Protein AF-A0A3P8KUD9-F1 (afdb_monomer_lite)

pLDDT: mean 84.49, std 14.34, range [44.12, 98.06]

Foldseek 3Di:
DVVVVVVVVVPVCVPCVVCVPVVVVVVVVVVVVVVVVVVVVVVVVVVVVVVVVVVVVVCCVPVVVVVVVVCVVCVVVVVVVVVVVDPPDPVVVVVVVVVVVVVVVVVVVVLLVQLVVQLVVQLVVCVLQVFPPSNVLSNQQSVLSVPPPVSVVVSVVVVVVSVCVVVPPDPCPPPSPPDD

Secondary structure (DSSP, 8-state):
-HHHHHHHHHHHHHH-GGGGSHHHHHHHHHHHHHHHHHHHHHHHHHHHHHHHHHHHHHHHHHHHHHHHHHHHHSHHHHHHHHHHHS-S-HHHHHHHHHHHHHHHHHHHHHHHHHHHHHHHHHHHHHHHTT-TTHHHHHHHHHHHTTSTTHHHHHHHHHHHHHHHHHH-SSS-TTGGG---

Sequence (180 aa):
MLNKLSDFAATVPRRYPALMDAGIIDAMADNMRNRMLTVGDSVVKYSLASLVGLLTLAVYLVLVPLMVFFLLKDKEQMLNAVRRVLPRNRGLAGQVWQEMNQQITNYIRGKVLEMIVVGVATWIGFILFGLNYSLLLAVLVGFSVLIPYIGAFVVTIPVVGVALFQFGAGTSSGACLRST

Organism: Raoultella terrigena (NCBI:txid577)

Radius of gyration: 35.97 Å; chains: 1; bounding box: 93×31×79 Å

Structure (mmCIF, N/CA/C/O backbone):
data_AF-A0A3P8KUD9-F1
#
_entry.id   AF-A0A3P8KUD9-F1
#
loop_
_atom_site.group_PDB
_atom_site.id
_atom_site.type_symbol
_atom_site.label_atom_id
_atom_site.label_alt_id
_atom_site.label_comp_id
_atom_site.label_asym_id
_atom_site.label_entity_id
_atom_site.label_seq_id
_atom_site.pdbx_PDB_ins_code
_atom_site.Cartn_x
_atom_site.Cartn_y
_atom_site.Cartn_z
_atom_site.occupancy
_atom_site.B_iso_or_equiv
_atom_site.auth_seq_id
_atom_site.auth_comp_id
_atom_site.auth_asym_id
_atom_site.auth_atom_id
_atom_site.pdbx_PDB_model_num
ATOM 1 N N . MET A 1 1 ? 64.141 -21.855 -28.947 1.00 55.12 1 MET A N 1
ATOM 2 C CA . MET A 1 1 ? 62.672 -21.928 -29.149 1.00 55.12 1 MET A CA 1
ATOM 3 C C . MET A 1 1 ? 62.063 -20.588 -29.563 1.00 55.12 1 MET A C 1
ATOM 5 O O . MET A 1 1 ? 61.176 -20.605 -30.402 1.00 55.12 1 MET A O 1
ATOM 9 N N . LEU A 1 2 ? 62.576 -19.448 -29.080 1.00 63.59 2 LEU A N 1
ATOM 10 C CA . LEU A 1 2 ? 62.112 -18.104 -29.467 1.00 63.59 2 LEU A CA 1
ATOM 11 C C . LEU A 1 2 ? 62.326 -17.766 -30.958 1.00 63.59 2 LEU A C 1
ATOM 13 O O . LEU A 1 2 ? 61.422 -17.226 -31.578 1.00 63.59 2 LEU A O 1
ATOM 17 N N . ASN A 1 3 ? 63.434 -18.200 -31.574 1.00 64.81 3 ASN A N 1
ATOM 18 C CA . ASN A 1 3 ? 63.682 -17.927 -33.003 1.00 64.81 3 ASN A CA 1
ATOM 19 C C . ASN A 1 3 ? 62.659 -18.582 -33.950 1.00 64.81 3 ASN A C 1
ATOM 21 O O . ASN A 1 3 ? 62.311 -17.994 -34.964 1.00 64.81 3 ASN A O 1
ATOM 25 N N . LYS A 1 4 ? 62.112 -19.759 -33.603 1.00 68.75 4 LYS A N 1
ATOM 26 C CA . LYS A 1 4 ? 61.056 -20.395 -34.413 1.00 68.75 4 LYS A CA 1
ATOM 27 C C . LYS A 1 4 ? 59.727 -19.640 -34.332 1.00 68.75 4 LYS A C 1
ATOM 29 O O . LYS A 1 4 ? 58.970 -19.658 -35.292 1.00 68.75 4 LYS A O 1
ATOM 34 N N . LEU A 1 5 ? 59.450 -18.984 -33.203 1.00 69.69 5 LEU A N 1
ATOM 35 C CA . LEU A 1 5 ? 58.281 -18.118 -33.023 1.00 69.69 5 LEU A CA 1
ATOM 36 C C . LEU A 1 5 ? 58.421 -16.830 -33.839 1.00 69.69 5 LEU A C 1
ATOM 38 O O . LEU A 1 5 ? 57.452 -16.401 -34.454 1.00 69.69 5 LEU A O 1
ATOM 42 N N . SER A 1 6 ? 59.625 -16.260 -33.895 1.00 67.44 6 SER A N 1
ATOM 43 C CA . SER A 1 6 ? 59.939 -15.096 -34.728 1.00 67.44 6 SER A CA 1
ATOM 44 C C . SER A 1 6 ? 59.800 -15.400 -36.226 1.00 67.44 6 SER A C 1
ATOM 46 O O . SER A 1 6 ? 59.156 -14.636 -36.942 1.00 67.44 6 SER A O 1
ATOM 48 N N . ASP A 1 7 ? 60.307 -16.550 -36.683 1.00 68.44 7 ASP A N 1
ATOM 49 C CA . ASP A 1 7 ? 60.174 -16.988 -38.083 1.00 68.44 7 ASP A CA 1
ATOM 50 C C . ASP A 1 7 ? 58.725 -17.349 -38.452 1.00 68.44 7 ASP A C 1
ATOM 52 O O . ASP A 1 7 ? 58.251 -17.069 -39.558 1.00 68.44 7 ASP A O 1
ATOM 56 N N . PHE A 1 8 ? 57.979 -17.941 -37.516 1.00 68.88 8 PHE A N 1
ATOM 57 C CA . PHE A 1 8 ? 56.560 -18.235 -37.710 1.00 68.88 8 PHE A CA 1
ATOM 58 C C . PHE A 1 8 ? 55.726 -16.946 -37.755 1.00 68.88 8 PHE A C 1
ATOM 60 O O . PHE A 1 8 ? 54.902 -16.780 -38.649 1.00 68.88 8 PHE A O 1
ATOM 67 N N . ALA A 1 9 ? 56.000 -15.977 -36.877 1.00 65.50 9 ALA A N 1
ATOM 68 C CA . ALA A 1 9 ? 55.352 -14.664 -36.891 1.00 65.50 9 ALA A CA 1
ATOM 69 C C . ALA A 1 9 ? 55.620 -13.886 -38.193 1.00 65.50 9 ALA A C 1
ATOM 71 O O . ALA A 1 9 ? 54.740 -13.176 -38.675 1.00 65.50 9 ALA A O 1
ATOM 72 N N . ALA A 1 10 ? 56.793 -14.071 -38.808 1.00 64.56 10 ALA A N 1
ATOM 73 C CA . ALA A 1 10 ? 57.153 -13.433 -40.075 1.00 64.56 10 ALA A CA 1
ATOM 74 C C . ALA A 1 10 ? 56.476 -14.058 -41.314 1.00 64.56 10 ALA A C 1
ATOM 76 O O . ALA A 1 10 ? 56.428 -13.428 -42.372 1.00 64.56 10 ALA A O 1
ATOM 77 N N . THR A 1 11 ? 55.934 -15.278 -41.211 1.00 65.56 11 THR A N 1
ATOM 78 C CA . THR A 1 11 ? 55.314 -15.997 -42.344 1.00 65.56 11 THR A CA 1
ATOM 79 C C . THR A 1 11 ? 53.785 -15.905 -42.385 1.00 65.56 11 THR A C 1
ATOM 81 O O . THR A 1 11 ? 53.191 -16.103 -43.448 1.00 65.56 11 THR A O 1
ATOM 84 N N . VAL A 1 12 ? 53.140 -15.520 -41.278 1.00 63.38 12 VAL A N 1
ATOM 85 C CA . VAL A 1 12 ? 51.687 -15.266 -41.189 1.00 63.38 12 VAL A CA 1
ATOM 86 C C . VAL A 1 12 ? 51.190 -14.142 -42.126 1.00 63.38 12 VAL A C 1
ATOM 88 O O . VAL A 1 12 ? 50.176 -14.362 -42.795 1.00 63.38 12 VAL A O 1
ATOM 91 N N . PRO A 1 13 ? 51.885 -12.993 -42.287 1.00 58.47 13 PRO A N 1
ATOM 92 C CA . PRO A 1 13 ? 51.376 -11.857 -43.069 1.00 58.47 13 PRO A CA 1
ATOM 93 C C . PRO A 1 13 ? 51.182 -12.143 -44.563 1.00 58.47 13 PRO A C 1
ATOM 95 O O . PRO A 1 13 ? 50.377 -11.494 -45.221 1.00 58.47 13 PRO A O 1
ATOM 98 N N . ARG A 1 14 ? 51.913 -13.117 -45.123 1.00 58.44 14 ARG A N 1
ATOM 99 C CA . ARG A 1 14 ? 51.856 -13.438 -46.560 1.00 58.44 14 ARG A CA 1
ATOM 100 C C . ARG A 1 14 ? 50.802 -14.482 -46.916 1.00 58.44 14 ARG A C 1
ATOM 102 O O . ARG A 1 14 ? 50.453 -14.601 -48.086 1.00 58.44 14 ARG A O 1
ATOM 109 N N . ARG A 1 15 ? 50.323 -15.260 -45.940 1.00 62.12 15 ARG A N 1
ATOM 110 C CA . ARG A 1 15 ? 49.473 -16.434 -46.200 1.00 62.1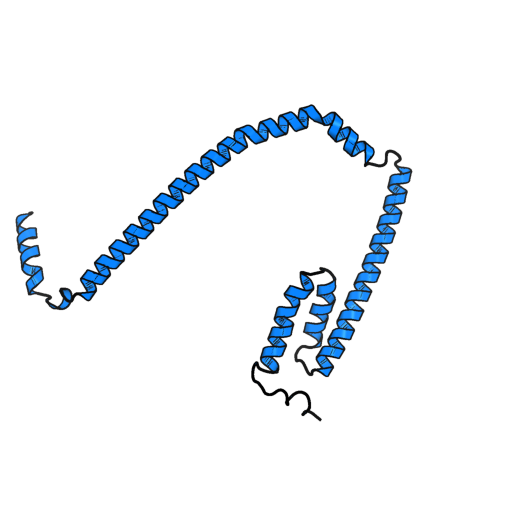2 15 ARG A CA 1
ATOM 111 C C . ARG A 1 15 ? 47.975 -16.153 -46.070 1.00 62.12 15 ARG A C 1
ATOM 113 O O . ARG A 1 15 ?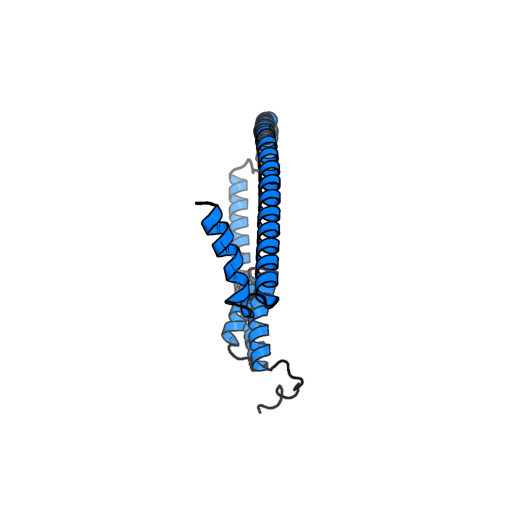 47.190 -16.933 -46.594 1.00 62.12 15 ARG A O 1
ATOM 120 N N . TYR A 1 16 ? 47.591 -15.034 -45.450 1.00 59.84 16 TYR A N 1
ATOM 121 C CA . TYR A 1 16 ? 46.191 -14.632 -45.265 1.00 59.84 16 TYR A CA 1
ATOM 122 C C . TYR A 1 16 ? 45.992 -13.107 -45.394 1.00 59.84 16 TYR A C 1
ATOM 124 O O . TYR A 1 16 ? 45.744 -12.430 -44.398 1.00 59.84 16 TYR A O 1
ATOM 132 N N . PRO A 1 17 ? 46.059 -12.544 -46.615 1.00 57.19 17 PRO A N 1
ATOM 133 C CA . PRO A 1 17 ? 45.817 -11.116 -46.854 1.00 57.19 17 PRO A CA 1
ATOM 134 C C . PRO A 1 17 ? 44.378 -10.675 -46.519 1.00 57.19 17 PRO A C 1
ATOM 136 O O . PRO A 1 17 ? 44.160 -9.510 -46.222 1.00 57.19 17 PRO A O 1
ATOM 139 N N . ALA A 1 18 ? 43.413 -11.603 -46.485 1.00 55.97 18 ALA A N 1
ATOM 140 C CA . ALA A 1 18 ? 42.027 -11.337 -46.079 1.00 55.97 18 ALA A CA 1
ATOM 141 C C . ALA A 1 18 ? 41.834 -11.165 -44.554 1.00 55.97 18 ALA A C 1
ATOM 143 O O . ALA A 1 18 ? 40.804 -10.661 -44.127 1.00 55.97 18 ALA A O 1
ATOM 144 N N . LEU A 1 19 ? 42.809 -11.564 -43.722 1.00 53.81 19 LEU A N 1
ATOM 145 C CA . LEU A 1 19 ? 42.803 -11.305 -42.269 1.00 53.81 19 LEU A CA 1
ATOM 146 C C . LEU A 1 19 ? 43.437 -9.946 -41.911 1.00 53.81 19 LEU A C 1
ATOM 148 O O . LEU A 1 19 ? 43.389 -9.533 -40.756 1.00 53.81 19 LEU A O 1
ATOM 152 N N . MET A 1 20 ? 44.039 -9.275 -42.900 1.00 54.53 20 MET A N 1
ATOM 153 C CA . MET A 1 20 ? 44.544 -7.898 -42.829 1.00 54.53 20 MET A CA 1
ATOM 154 C C . MET A 1 20 ? 43.515 -6.891 -43.374 1.00 54.53 20 MET A C 1
ATOM 156 O O . MET A 1 20 ? 43.844 -5.722 -43.554 1.00 54.53 20 MET A O 1
ATOM 160 N N . ASP A 1 21 ? 42.292 -7.341 -43.672 1.00 60.78 21 ASP A N 1
ATOM 161 C CA . ASP A 1 21 ? 41.178 -6.449 -43.968 1.00 60.78 21 ASP A CA 1
ATOM 162 C C . ASP A 1 21 ? 40.668 -5.863 -42.647 1.00 60.78 21 ASP A C 1
ATOM 164 O O . ASP A 1 21 ? 40.421 -6.586 -41.675 1.00 60.78 21 ASP A O 1
ATOM 168 N N . ALA A 1 22 ? 40.592 -4.537 -42.602 1.00 59.91 22 ALA A N 1
ATOM 169 C CA . ALA A 1 22 ? 40.534 -3.715 -41.395 1.00 59.91 22 ALA A CA 1
ATOM 170 C C . ALA A 1 22 ? 39.458 -4.140 -40.371 1.00 59.91 22 ALA A C 1
ATOM 172 O O . ALA A 1 22 ? 39.652 -3.978 -39.170 1.00 59.91 22 ALA A O 1
ATOM 173 N N . GLY A 1 23 ? 38.377 -4.796 -40.807 1.00 65.81 23 GLY A N 1
ATOM 174 C CA . GLY A 1 23 ? 37.241 -5.160 -39.958 1.00 65.81 23 GLY A CA 1
ATOM 175 C C . GLY A 1 23 ? 37.530 -6.135 -38.806 1.00 65.81 23 GLY A C 1
ATOM 176 O O . GLY A 1 23 ? 36.902 -6.010 -37.757 1.00 65.81 23 GLY A O 1
ATOM 177 N N . ILE A 1 24 ? 38.463 -7.091 -38.938 1.00 68.44 24 ILE A N 1
ATOM 178 C CA . ILE A 1 24 ? 38.771 -8.035 -37.835 1.00 68.44 24 ILE A CA 1
ATOM 179 C C . ILE A 1 24 ? 39.650 -7.363 -36.778 1.00 68.44 24 ILE A C 1
ATOM 181 O O . ILE A 1 24 ? 39.457 -7.585 -35.582 1.00 68.44 24 ILE A O 1
ATOM 185 N N . ILE A 1 25 ? 40.594 -6.529 -37.213 1.00 74.44 25 ILE A N 1
ATOM 186 C CA . ILE A 1 25 ? 41.490 -5.792 -36.319 1.00 74.44 25 ILE A CA 1
ATOM 187 C C . ILE A 1 25 ? 40.698 -4.715 -35.572 1.00 74.44 25 ILE A C 1
ATOM 189 O O . ILE A 1 25 ? 40.835 -4.610 -34.353 1.00 74.44 25 ILE A O 1
ATOM 193 N N . ASP A 1 26 ? 39.800 -4.011 -36.263 1.00 77.69 26 ASP A N 1
ATOM 194 C CA . ASP A 1 26 ? 38.914 -3.011 -35.666 1.00 77.69 26 ASP A CA 1
ATOM 195 C C . ASP A 1 26 ? 37.907 -3.657 -34.707 1.00 77.69 26 ASP A C 1
ATOM 197 O O . ASP A 1 26 ? 37.772 -3.221 -33.566 1.00 77.69 26 ASP A O 1
ATOM 201 N N . ALA A 1 27 ? 37.284 -4.780 -35.089 1.00 78.38 27 ALA A N 1
ATOM 202 C CA . ALA A 1 27 ? 36.383 -5.507 -34.197 1.00 78.38 27 ALA A CA 1
ATOM 203 C C . ALA A 1 27 ? 37.113 -6.075 -32.970 1.00 78.38 27 ALA A C 1
ATOM 205 O O . ALA A 1 27 ? 36.557 -6.081 -31.870 1.00 78.38 27 ALA A O 1
ATOM 206 N N . MET A 1 28 ? 38.350 -6.561 -33.110 1.00 78.88 28 MET A N 1
ATOM 207 C CA . MET A 1 28 ? 39.154 -6.997 -31.964 1.00 78.88 28 MET A CA 1
ATOM 208 C C . MET A 1 28 ? 39.526 -5.817 -31.065 1.00 78.88 28 MET A C 1
ATOM 210 O O . MET A 1 28 ? 39.386 -5.935 -29.847 1.00 78.88 28 MET A O 1
ATOM 214 N N . ALA A 1 29 ? 39.933 -4.685 -31.644 1.00 82.19 29 ALA A N 1
ATOM 215 C CA . ALA A 1 29 ? 40.250 -3.463 -30.913 1.00 82.19 29 ALA A CA 1
ATOM 216 C C . ALA A 1 29 ? 39.029 -2.922 -30.150 1.00 82.19 29 ALA A C 1
ATOM 218 O O . ALA A 1 29 ? 39.142 -2.607 -28.963 1.00 82.19 29 ALA A O 1
ATOM 219 N N . ASP A 1 30 ? 37.850 -2.912 -30.773 1.00 85.50 30 ASP A N 1
ATOM 220 C CA . ASP A 1 30 ? 36.595 -2.472 -30.159 1.00 85.50 30 ASP A CA 1
ATOM 221 C C . ASP A 1 30 ? 36.116 -3.426 -29.066 1.00 85.50 30 ASP A C 1
ATOM 223 O O . ASP A 1 30 ? 35.706 -2.991 -27.989 1.00 85.50 30 ASP A O 1
ATOM 227 N N . ASN A 1 31 ? 36.226 -4.740 -29.276 1.00 87.19 31 ASN A N 1
ATOM 228 C CA . ASN A 1 31 ? 35.911 -5.719 -28.237 1.00 87.19 31 ASN A CA 1
ATOM 229 C C . ASN A 1 31 ? 36.879 -5.620 -27.048 1.00 87.19 31 ASN A C 1
ATOM 231 O O . ASN A 1 31 ? 36.448 -5.758 -25.900 1.00 87.19 31 ASN A O 1
ATOM 235 N N . MET A 1 32 ? 38.168 -5.353 -27.289 1.00 87.25 32 MET A N 1
ATOM 236 C CA . MET A 1 32 ? 39.149 -5.117 -26.223 1.00 87.25 32 MET A CA 1
ATOM 237 C C . MET A 1 32 ? 38.839 -3.831 -25.466 1.00 87.25 32 MET A C 1
ATOM 239 O O . MET A 1 32 ? 38.810 -3.843 -24.236 1.00 87.25 32 MET A O 1
ATOM 243 N N . ARG A 1 33 ? 38.538 -2.748 -26.186 1.00 85.38 33 ARG A N 1
ATOM 244 C CA . ARG A 1 33 ? 38.152 -1.464 -25.603 1.00 85.38 33 ARG A CA 1
ATOM 245 C C . ARG A 1 33 ? 36.888 -1.601 -24.760 1.00 85.38 33 ARG A C 1
ATOM 247 O O . ARG A 1 33 ? 36.889 -1.191 -23.605 1.00 85.38 33 ARG A O 1
ATOM 254 N N . ASN A 1 34 ? 35.850 -2.255 -25.271 1.00 87.31 34 ASN A N 1
ATOM 255 C CA . ASN A 1 34 ? 34.599 -2.469 -24.543 1.00 87.31 34 ASN A CA 1
ATOM 256 C C . ASN A 1 34 ? 34.782 -3.390 -23.327 1.00 87.31 34 ASN A C 1
ATOM 258 O O . ASN A 1 34 ? 34.197 -3.140 -22.272 1.00 87.31 34 ASN A O 1
ATOM 262 N N . ARG A 1 35 ? 35.640 -4.418 -23.410 1.00 85.06 35 ARG A N 1
ATOM 263 C CA . ARG A 1 35 ? 36.007 -5.244 -22.244 1.00 85.06 35 ARG A CA 1
ATOM 264 C C . ARG A 1 35 ? 36.810 -4.460 -21.205 1.00 85.06 35 ARG A C 1
ATOM 266 O O . ARG A 1 35 ? 36.547 -4.603 -20.018 1.00 85.06 35 ARG A O 1
ATOM 273 N N . MET A 1 36 ? 37.738 -3.600 -21.623 1.00 87.25 36 MET A N 1
ATOM 274 C CA . MET A 1 36 ? 38.483 -2.729 -20.706 1.00 87.25 36 MET A CA 1
ATOM 275 C C . MET A 1 36 ? 37.569 -1.712 -20.018 1.00 87.25 36 MET A C 1
ATOM 277 O O . MET A 1 36 ? 37.672 -1.534 -18.807 1.00 87.25 36 MET A O 1
ATOM 281 N N . LEU A 1 37 ? 36.640 -1.098 -20.756 1.00 86.50 37 LEU A N 1
ATOM 282 C CA . LEU A 1 37 ? 35.660 -0.161 -20.203 1.00 86.50 37 LEU A CA 1
ATOM 283 C C . LEU A 1 37 ? 34.707 -0.854 -19.221 1.00 86.50 37 LEU A C 1
ATOM 285 O O . LEU A 1 37 ? 34.501 -0.359 -18.121 1.00 86.50 37 LEU A O 1
ATOM 289 N N . THR A 1 38 ? 34.189 -2.037 -19.558 1.00 86.38 38 THR A N 1
ATOM 290 C CA . THR A 1 38 ? 33.278 -2.785 -18.668 1.00 86.38 38 THR A CA 1
ATOM 291 C C . THR A 1 38 ? 33.962 -3.308 -17.405 1.00 86.38 38 THR A C 1
ATOM 293 O O . THR A 1 38 ? 33.357 -3.282 -16.330 1.00 86.38 38 THR A O 1
ATOM 296 N N . VAL A 1 39 ? 35.221 -3.751 -17.492 1.00 85.94 39 VAL A N 1
ATOM 297 C CA . VAL A 1 39 ? 36.019 -4.129 -16.313 1.00 85.94 39 VAL A CA 1
ATOM 298 C C . VAL A 1 39 ? 36.338 -2.895 -15.468 1.00 85.94 39 VAL A C 1
ATOM 300 O O . VAL A 1 39 ? 36.167 -2.947 -14.252 1.00 85.94 39 VAL A O 1
ATOM 303 N N . GLY A 1 40 ? 36.719 -1.779 -16.098 1.00 84.94 40 GLY A N 1
ATOM 304 C CA . GLY A 1 40 ? 36.942 -0.499 -15.422 1.00 84.94 40 GLY A CA 1
ATOM 305 C C . GLY A 1 40 ? 35.704 -0.025 -14.657 1.00 84.94 40 GLY A C 1
ATOM 306 O O . GLY A 1 40 ? 35.779 0.215 -13.453 1.00 84.94 40 GLY A O 1
ATOM 307 N N . ASP A 1 41 ? 34.545 -0.006 -15.317 1.00 85.81 41 ASP A N 1
ATOM 308 C CA . ASP A 1 41 ? 33.263 0.353 -14.707 1.00 85.81 41 ASP A CA 1
ATOM 309 C C . ASP A 1 41 ? 32.894 -0.577 -13.553 1.00 85.81 41 ASP A C 1
ATOM 311 O O . ASP A 1 41 ? 32.392 -0.127 -12.523 1.00 85.81 41 ASP A O 1
ATOM 315 N N . SER A 1 42 ? 33.133 -1.880 -13.706 1.00 85.50 42 SER A N 1
ATOM 316 C CA . SER A 1 42 ? 32.808 -2.862 -12.672 1.00 85.50 42 SER A CA 1
ATOM 317 C C . SER A 1 42 ? 33.683 -2.671 -11.436 1.00 85.50 42 SER A C 1
ATOM 319 O O . SER A 1 42 ? 33.158 -2.613 -10.328 1.00 85.50 42 SER A O 1
ATOM 321 N N . VAL A 1 43 ? 34.998 -2.506 -11.602 1.00 88.75 43 VAL A N 1
ATOM 322 C CA . VAL A 1 43 ? 35.936 -2.292 -10.486 1.00 88.75 43 VAL A CA 1
ATOM 323 C C . VAL A 1 43 ? 35.602 -1.009 -9.727 1.00 88.75 43 VAL A C 1
ATOM 325 O O . VAL A 1 43 ? 35.547 -1.023 -8.496 1.00 88.75 43 VAL A O 1
ATOM 328 N N . VAL A 1 44 ? 35.308 0.078 -10.447 1.00 89.50 44 VAL A N 1
ATOM 329 C CA . VAL A 1 44 ? 34.894 1.346 -9.831 1.00 89.50 44 VAL A CA 1
ATOM 330 C C . VAL A 1 44 ? 33.576 1.171 -9.075 1.00 89.50 44 VAL A C 1
ATOM 332 O O . VAL A 1 44 ? 33.493 1.545 -7.906 1.00 89.50 44 VAL A O 1
ATOM 335 N N . LYS A 1 45 ? 32.562 0.539 -9.682 1.00 87.81 45 LYS A N 1
ATOM 336 C CA . LYS A 1 45 ? 31.266 0.282 -9.028 1.00 87.81 45 LYS A CA 1
ATOM 337 C C . LYS A 1 45 ? 31.408 -0.574 -7.772 1.00 87.81 45 LYS A C 1
ATOM 339 O O . LYS A 1 45 ? 30.824 -0.226 -6.751 1.00 87.81 45 LYS A O 1
ATOM 344 N N . TYR A 1 46 ? 32.192 -1.651 -7.815 1.00 88.94 46 TYR A N 1
ATOM 345 C CA . TYR A 1 46 ? 32.422 -2.510 -6.650 1.00 88.94 46 TYR A CA 1
ATOM 346 C C . TYR A 1 46 ? 33.188 -1.787 -5.542 1.00 88.94 46 TYR A C 1
ATOM 348 O O . TYR A 1 46 ? 32.817 -1.902 -4.376 1.00 88.94 46 TYR A O 1
ATOM 356 N N . SER A 1 47 ? 34.212 -1.004 -5.889 1.00 88.56 47 SER A N 1
ATOM 357 C CA . SER A 1 47 ? 34.967 -0.214 -4.915 1.00 88.56 47 SER A CA 1
ATOM 358 C C . SER A 1 47 ? 34.072 0.816 -4.224 1.00 88.56 47 SER A C 1
ATOM 360 O O . SER A 1 47 ? 34.000 0.840 -2.993 1.00 88.56 47 SER A O 1
ATOM 362 N N . LEU A 1 48 ? 33.302 1.586 -4.999 1.00 90.69 48 LEU A N 1
ATOM 363 C CA . LEU A 1 48 ? 32.346 2.552 -4.463 1.00 90.69 48 LEU A CA 1
ATOM 364 C C . LEU A 1 48 ? 31.276 1.869 -3.604 1.00 90.69 48 LEU A C 1
ATOM 366 O O . LEU A 1 48 ? 31.020 2.311 -2.487 1.00 90.69 48 LEU A O 1
ATOM 370 N N . ALA A 1 49 ? 30.700 0.760 -4.073 1.00 89.69 49 ALA A N 1
ATOM 371 C CA . ALA A 1 49 ? 29.708 0.001 -3.315 1.00 89.69 49 ALA A CA 1
ATOM 372 C C . ALA A 1 49 ? 30.281 -0.546 -1.997 1.00 89.69 49 ALA A C 1
ATOM 374 O O . ALA A 1 49 ? 29.605 -0.497 -0.972 1.00 89.69 49 ALA A O 1
ATOM 375 N N . SER A 1 50 ? 31.530 -1.020 -1.994 1.00 90.31 50 SER A N 1
ATOM 376 C CA . SER A 1 50 ? 32.195 -1.526 -0.787 1.00 90.31 50 SER A CA 1
ATOM 377 C C . SER A 1 50 ? 32.471 -0.421 0.236 1.00 90.31 50 SER A C 1
ATOM 379 O O . SER A 1 50 ? 32.203 -0.609 1.420 1.00 90.31 50 SER A O 1
ATOM 381 N N . LEU A 1 51 ? 32.922 0.755 -0.214 1.00 93.38 51 LEU A N 1
ATOM 382 C CA . LEU A 1 51 ? 33.145 1.924 0.640 1.00 93.38 51 LEU A CA 1
ATOM 383 C C . LEU A 1 51 ? 31.835 2.410 1.257 1.00 93.38 51 LEU A C 1
ATOM 385 O O . LEU A 1 51 ? 31.755 2.604 2.469 1.00 93.38 51 LEU A O 1
ATOM 389 N N . VAL A 1 52 ? 30.790 2.549 0.437 1.00 94.12 52 VAL A N 1
ATOM 390 C CA . VAL A 1 52 ? 29.451 2.917 0.912 1.00 94.12 52 VAL A CA 1
ATOM 391 C C . VAL A 1 52 ? 28.918 1.864 1.886 1.00 94.12 52 VAL A C 1
ATOM 393 O O . VAL A 1 52 ? 28.361 2.226 2.920 1.00 94.12 52 VAL A O 1
ATOM 396 N N . GLY A 1 53 ? 29.131 0.573 1.617 1.00 93.75 53 GLY A N 1
ATOM 397 C CA . GLY A 1 53 ? 28.738 -0.521 2.506 1.00 93.75 53 GLY A CA 1
ATOM 398 C C . GLY A 1 53 ? 29.438 -0.472 3.868 1.00 93.75 53 GLY A C 1
ATOM 399 O O . GLY A 1 53 ? 28.775 -0.593 4.897 1.00 93.75 53 GLY A O 1
ATOM 400 N N . LEU A 1 54 ? 30.751 -0.225 3.893 1.00 95.12 54 LEU A N 1
ATOM 401 C CA . LEU A 1 54 ? 31.530 -0.083 5.129 1.00 95.12 54 LEU A CA 1
ATOM 402 C C . LEU A 1 54 ? 31.113 1.149 5.936 1.00 95.12 54 LEU A C 1
ATOM 404 O O . LEU A 1 54 ? 30.938 1.053 7.149 1.00 95.12 54 LEU A O 1
ATOM 408 N N . LEU A 1 55 ? 30.908 2.290 5.272 1.00 96.12 55 LEU A N 1
ATOM 409 C CA . LEU A 1 55 ? 30.406 3.503 5.920 1.00 96.12 55 LEU A CA 1
ATOM 410 C C . LEU A 1 55 ? 29.009 3.284 6.497 1.00 96.12 55 LEU A C 1
ATOM 412 O O . LEU A 1 55 ? 28.751 3.651 7.639 1.00 96.12 55 LEU A O 1
ATOM 416 N N . THR A 1 56 ? 28.128 2.635 5.736 1.00 95.62 56 THR A N 1
ATOM 417 C CA . THR A 1 56 ? 26.780 2.283 6.191 1.00 95.62 56 THR A CA 1
ATOM 418 C C . THR A 1 56 ? 26.859 1.400 7.434 1.00 95.62 56 THR A C 1
ATOM 420 O O . THR A 1 56 ? 26.255 1.732 8.450 1.00 95.62 56 THR A O 1
ATOM 423 N N . LEU A 1 57 ? 27.663 0.332 7.406 1.00 96.31 57 LEU A N 1
ATOM 424 C CA . LEU A 1 57 ? 27.871 -0.549 8.557 1.00 96.31 57 LEU A CA 1
ATOM 425 C C . LEU A 1 57 ? 28.400 0.215 9.779 1.00 96.31 57 LEU A C 1
ATOM 427 O O . LEU A 1 57 ? 27.881 0.025 10.875 1.00 96.31 57 LEU A O 1
ATOM 431 N N . ALA A 1 58 ? 29.392 1.091 9.597 1.00 96.31 58 ALA A N 1
ATOM 432 C CA . ALA A 1 58 ? 29.949 1.906 10.674 1.00 96.31 58 ALA A CA 1
ATOM 433 C C . ALA A 1 58 ? 28.892 2.837 11.291 1.00 96.31 58 ALA A C 1
ATOM 435 O O . ALA A 1 58 ? 28.779 2.918 12.514 1.00 96.31 58 ALA A O 1
ATOM 436 N N . VAL A 1 59 ? 28.072 3.484 10.455 1.00 97.06 59 VAL A N 1
ATOM 437 C CA . VAL A 1 59 ? 26.943 4.303 10.914 1.00 97.06 59 VAL A CA 1
ATOM 438 C C . VAL A 1 59 ? 25.952 3.453 11.701 1.00 97.06 59 VAL A C 1
ATOM 440 O O . VAL A 1 59 ? 25.604 3.839 12.809 1.00 97.06 59 VAL A O 1
ATOM 443 N N . TYR A 1 60 ? 25.534 2.288 11.198 1.00 96.88 60 TYR A N 1
ATOM 444 C CA . TYR A 1 60 ? 24.615 1.400 11.922 1.00 96.88 60 TYR A CA 1
ATOM 445 C C . TYR A 1 60 ? 25.197 0.925 13.258 1.00 96.88 60 TYR A C 1
ATOM 447 O O . TYR A 1 60 ? 24.484 0.913 14.261 1.00 96.88 60 TYR A O 1
ATOM 455 N N . LEU A 1 61 ? 26.487 0.584 13.292 1.00 96.88 61 LEU A N 1
ATOM 456 C CA . LEU A 1 61 ? 27.177 0.104 14.489 1.00 96.88 61 LEU A CA 1
ATOM 457 C C . LEU A 1 61 ? 27.212 1.157 15.602 1.00 96.88 61 LEU A C 1
ATOM 459 O O . LEU A 1 61 ? 27.179 0.797 16.773 1.00 96.88 61 LEU A O 1
ATOM 463 N N . VAL A 1 62 ? 27.227 2.445 15.256 1.00 96.94 62 VAL A N 1
ATOM 464 C CA . VAL A 1 62 ? 27.158 3.542 16.234 1.00 96.94 62 VAL A CA 1
ATOM 465 C C . VAL A 1 62 ? 25.711 3.950 16.518 1.00 96.94 62 VAL A C 1
ATOM 467 O O . VAL A 1 62 ? 25.312 4.092 17.675 1.00 96.94 62 VAL A O 1
ATOM 470 N N . LEU A 1 63 ? 24.908 4.128 15.470 1.00 97.25 63 LEU A N 1
ATOM 471 C CA . LEU A 1 63 ? 23.568 4.700 15.548 1.00 97.25 63 LEU A CA 1
ATOM 472 C C . LEU A 1 63 ? 22.571 3.753 16.216 1.00 97.25 63 LEU A C 1
ATOM 474 O O . LEU A 1 63 ? 21.759 4.211 17.015 1.00 97.25 63 LEU A O 1
ATOM 478 N N . VAL A 1 64 ? 22.623 2.448 15.929 1.00 97.38 64 VAL A N 1
ATOM 479 C CA . VAL A 1 64 ? 21.668 1.483 16.497 1.00 97.38 64 VAL A CA 1
ATOM 480 C C . VAL A 1 64 ? 21.838 1.353 18.012 1.00 97.38 64 VAL A C 1
ATOM 482 O O . VAL A 1 64 ? 20.840 1.531 18.711 1.00 97.38 64 VAL A O 1
ATOM 485 N N . PRO A 1 65 ? 23.043 1.119 18.571 1.00 96.25 65 PRO A N 1
ATOM 486 C CA . PRO A 1 65 ? 23.210 1.065 20.023 1.00 96.25 65 PRO A CA 1
ATOM 487 C C . PRO A 1 65 ? 22.856 2.385 20.704 1.00 96.25 65 PRO A C 1
ATOM 489 O O . PRO A 1 65 ? 22.236 2.375 21.765 1.00 96.25 65 PRO A O 1
ATOM 492 N N . LEU A 1 66 ? 23.193 3.516 20.077 1.00 97.00 66 LEU A N 1
ATOM 493 C CA . LEU A 1 66 ? 22.826 4.840 20.566 1.00 97.00 66 LEU A CA 1
ATOM 494 C C . LEU A 1 66 ? 21.302 5.011 20.615 1.00 97.00 66 LEU A C 1
ATOM 496 O O . LEU A 1 66 ? 20.763 5.433 21.636 1.00 97.00 66 LEU A O 1
ATOM 500 N N . MET A 1 67 ? 20.597 4.622 19.553 1.00 95.25 67 MET A N 1
ATOM 501 C CA . MET A 1 67 ? 19.138 4.660 19.496 1.00 95.25 67 MET A CA 1
ATOM 502 C C . MET A 1 67 ? 18.515 3.746 20.554 1.00 95.25 67 MET A C 1
ATOM 504 O O . MET A 1 67 ? 17.623 4.179 21.277 1.00 95.25 67 MET A O 1
ATOM 508 N N . VAL A 1 68 ? 19.008 2.513 20.701 1.00 95.25 68 VAL A N 1
ATOM 509 C CA . VAL A 1 68 ? 18.539 1.578 21.736 1.00 95.25 68 VAL A CA 1
ATOM 510 C C . VAL A 1 68 ? 18.764 2.158 23.132 1.00 95.25 68 VAL A C 1
ATOM 512 O O . VAL A 1 68 ? 17.857 2.117 23.959 1.00 95.25 68 VAL A O 1
ATOM 515 N N . PHE A 1 69 ? 19.931 2.747 23.394 1.00 96.38 69 PHE A N 1
ATOM 516 C CA . PHE A 1 69 ? 20.221 3.397 24.668 1.00 96.38 69 PHE A CA 1
ATOM 517 C C . PHE A 1 69 ? 19.256 4.554 24.955 1.00 96.38 69 PHE A C 1
ATOM 519 O O . PHE A 1 69 ? 18.700 4.617 26.050 1.00 96.38 69 PHE A O 1
ATOM 526 N N . PHE A 1 70 ? 19.007 5.437 23.982 1.00 94.12 70 PHE A N 1
ATOM 527 C CA . PHE A 1 70 ? 18.054 6.539 24.146 1.00 94.12 70 PHE A CA 1
ATOM 528 C C . PHE A 1 70 ? 16.622 6.043 24.365 1.00 94.12 70 PHE A C 1
ATOM 530 O O . PHE A 1 70 ? 15.954 6.511 25.284 1.00 94.12 70 PHE A O 1
ATOM 537 N N . LEU A 1 71 ? 16.176 5.039 23.606 1.00 92.81 71 LEU A N 1
ATOM 538 C CA . LEU A 1 71 ? 14.863 4.420 23.806 1.00 92.81 71 LEU A CA 1
ATOM 539 C C . LEU A 1 71 ? 14.731 3.783 25.197 1.00 92.81 71 LEU A C 1
ATOM 541 O O . LEU A 1 71 ? 13.680 3.889 25.826 1.00 92.81 71 LEU A O 1
ATOM 545 N N . LEU A 1 72 ? 15.791 3.144 25.706 1.00 93.81 72 LEU A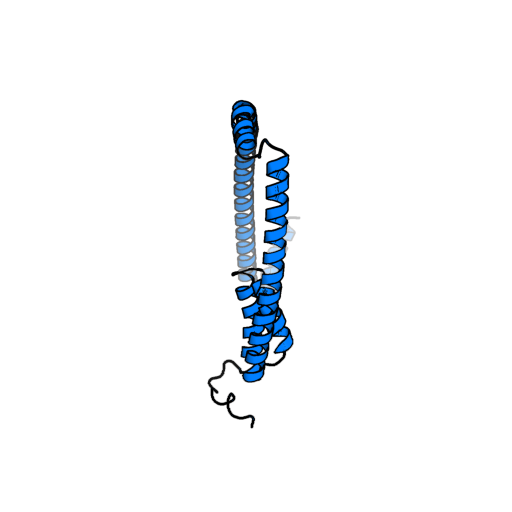 N 1
ATOM 546 C CA . LEU A 1 72 ? 15.802 2.565 27.053 1.00 93.81 72 LEU A CA 1
ATOM 547 C C . LEU A 1 72 ? 15.850 3.633 28.152 1.00 93.81 72 LEU A C 1
ATOM 549 O O . LEU A 1 72 ? 15.222 3.452 29.197 1.00 93.81 72 LEU A O 1
ATOM 553 N N . LYS A 1 73 ? 16.565 4.738 27.925 1.00 94.38 73 LYS A N 1
ATOM 554 C CA . LYS A 1 73 ? 16.636 5.879 28.843 1.00 94.38 73 LYS A CA 1
ATOM 555 C C . LYS A 1 73 ? 15.279 6.572 28.976 1.00 94.38 73 LYS A C 1
ATOM 557 O O . LYS A 1 73 ? 14.822 6.807 30.093 1.00 94.38 73 LYS A O 1
ATOM 562 N N . ASP A 1 74 ? 14.610 6.821 27.854 1.00 91.88 74 ASP A N 1
ATOM 563 C CA . ASP A 1 74 ? 13.349 7.570 27.809 1.00 91.88 74 ASP A CA 1
ATOM 564 C C . ASP A 1 74 ? 12.110 6.655 27.859 1.00 91.88 74 ASP A C 1
ATOM 566 O O . ASP A 1 74 ? 10.972 7.100 27.662 1.00 91.88 74 ASP A O 1
ATOM 570 N N . LYS A 1 75 ? 12.314 5.371 28.195 1.00 89.88 75 LYS A N 1
ATOM 571 C CA . LYS A 1 75 ? 11.267 4.340 28.227 1.00 89.88 75 LYS A CA 1
ATOM 572 C C . LYS A 1 75 ? 10.043 4.763 29.036 1.00 89.88 75 LYS A C 1
ATOM 574 O O . LYS A 1 75 ? 8.921 4.512 28.617 1.00 89.88 75 LYS A O 1
ATOM 579 N N . GLU A 1 76 ? 10.230 5.422 30.180 1.00 87.38 76 GLU A N 1
ATOM 580 C CA . GLU A 1 76 ? 9.122 5.784 31.071 1.00 87.38 76 GLU A CA 1
ATOM 581 C C . GLU A 1 76 ? 8.253 6.891 30.469 1.00 87.38 76 GLU A C 1
ATOM 583 O O . GLU A 1 76 ? 7.028 6.849 30.585 1.00 87.38 76 GLU A O 1
ATOM 588 N N . GLN A 1 77 ? 8.852 7.863 29.775 1.00 87.69 77 GLN A N 1
ATOM 589 C CA . GLN A 1 77 ? 8.087 8.892 29.067 1.00 87.69 77 GLN A CA 1
ATOM 590 C C . GLN A 1 77 ? 7.302 8.281 27.902 1.00 87.69 77 GLN A C 1
ATOM 592 O O . GLN A 1 77 ? 6.106 8.555 27.770 1.00 87.69 77 GLN A O 1
ATOM 597 N N . MET A 1 78 ? 7.927 7.391 27.122 1.00 84.19 78 MET A N 1
ATOM 598 C CA . MET A 1 78 ? 7.253 6.672 26.035 1.00 84.19 78 MET A CA 1
ATOM 599 C C . MET A 1 78 ? 6.106 5.794 26.551 1.00 84.19 78 MET A C 1
ATOM 601 O O . MET A 1 78 ? 4.988 5.867 26.039 1.00 84.19 78 MET A O 1
ATOM 605 N N . LEU A 1 79 ? 6.338 5.009 27.605 1.00 86.56 79 LEU A N 1
ATOM 606 C CA . LEU A 1 79 ? 5.320 4.149 28.211 1.00 86.56 79 LEU A CA 1
ATOM 607 C C . LEU A 1 79 ? 4.161 4.964 28.788 1.00 86.56 79 LEU A C 1
ATOM 609 O O . LEU A 1 79 ? 3.004 4.569 28.645 1.00 86.56 79 LEU A O 1
ATOM 613 N N . ASN A 1 80 ? 4.436 6.113 29.405 1.00 85.69 80 ASN A N 1
ATOM 614 C CA . ASN A 1 80 ? 3.389 6.991 29.918 1.00 85.69 80 ASN A CA 1
ATOM 615 C C . ASN A 1 80 ? 2.581 7.659 28.797 1.00 85.69 80 ASN A C 1
ATOM 617 O O . ASN A 1 80 ? 1.368 7.805 28.947 1.00 85.69 80 ASN A O 1
ATOM 621 N N . ALA A 1 81 ? 3.203 8.006 27.666 1.00 84.25 81 ALA A N 1
ATOM 622 C CA . ALA A 1 81 ? 2.489 8.490 26.485 1.00 84.25 81 ALA A CA 1
ATOM 623 C C . ALA A 1 81 ? 1.549 7.412 25.918 1.00 84.25 81 ALA A C 1
ATOM 625 O O . ALA A 1 81 ? 0.361 7.671 25.728 1.00 84.25 81 ALA A O 1
ATOM 626 N N . VAL A 1 82 ? 2.038 6.175 25.763 1.00 82.81 82 VAL A N 1
ATOM 627 C CA . VAL A 1 82 ? 1.221 5.033 25.313 1.00 82.81 82 VAL A CA 1
ATOM 628 C C . VAL A 1 82 ? 0.071 4.756 26.289 1.00 82.81 82 VAL A C 1
ATOM 630 O O . VAL A 1 82 ? -1.070 4.575 25.870 1.00 82.81 82 VAL A O 1
ATOM 633 N N . ARG A 1 83 ? 0.330 4.798 27.603 1.00 81.25 83 ARG A N 1
ATOM 634 C CA . ARG A 1 83 ? -0.695 4.610 28.647 1.00 81.25 83 ARG A CA 1
ATOM 635 C C . ARG A 1 83 ? -1.750 5.717 28.694 1.00 81.25 83 ARG A C 1
ATOM 637 O O . ARG A 1 83 ? -2.825 5.466 29.225 1.00 81.25 83 ARG A O 1
ATOM 644 N N . ARG A 1 84 ? -1.462 6.927 28.198 1.00 79.00 84 ARG A N 1
ATOM 645 C CA . ARG A 1 84 ? -2.459 8.011 28.081 1.00 79.00 84 ARG A CA 1
ATOM 646 C C . ARG A 1 84 ? -3.385 7.816 26.886 1.00 79.00 84 ARG A C 1
ATOM 648 O O . ARG A 1 84 ? -4.547 8.190 26.974 1.00 79.00 84 ARG A O 1
ATOM 655 N N . VAL A 1 85 ? -2.878 7.238 25.799 1.00 78.38 85 VAL A N 1
ATOM 656 C CA . VAL A 1 85 ? -3.691 6.878 24.627 1.00 78.38 85 VAL A CA 1
ATOM 657 C C . VAL A 1 85 ? -4.551 5.648 24.924 1.00 78.38 85 VAL A C 1
ATOM 659 O O . VAL A 1 85 ? -5.680 5.551 24.452 1.00 78.38 85 VAL A O 1
ATOM 662 N N . LEU A 1 86 ? -4.041 4.712 25.730 1.00 76.25 86 LEU A N 1
ATOM 663 C CA . LEU A 1 86 ? -4.759 3.487 26.055 1.00 76.25 86 LEU A CA 1
ATOM 664 C C . LEU A 1 86 ? -5.830 3.734 27.140 1.00 76.25 86 LEU A C 1
ATOM 666 O O . LEU A 1 86 ? -5.493 4.177 28.242 1.00 76.25 86 LEU A O 1
ATOM 670 N N . PRO A 1 87 ? -7.115 3.422 26.888 1.00 70.81 87 PRO A N 1
ATOM 671 C CA . PRO A 1 87 ? -8.175 3.624 27.869 1.00 70.81 87 PRO A CA 1
ATOM 672 C C . PRO A 1 87 ? -7.913 2.804 29.140 1.00 70.81 87 PRO A C 1
ATOM 674 O O . PRO A 1 87 ? -7.881 1.575 29.132 1.00 70.81 87 PRO A O 1
ATOM 677 N N . ARG A 1 88 ? -7.738 3.504 30.268 1.00 71.19 88 ARG A N 1
ATOM 678 C CA . ARG A 1 88 ? -7.423 2.907 31.580 1.00 71.19 88 ARG A CA 1
ATOM 679 C C . ARG A 1 88 ? -8.596 2.127 32.183 1.00 71.19 88 ARG A C 1
ATOM 681 O O . ARG A 1 88 ? -8.394 1.283 33.053 1.00 71.19 88 ARG A O 1
ATOM 688 N N . ASN A 1 89 ? -9.813 2.400 31.712 1.00 75.38 89 ASN A N 1
ATOM 689 C CA . ASN A 1 89 ? -11.031 1.713 32.117 1.00 75.38 89 ASN A CA 1
ATOM 690 C C . ASN A 1 89 ? -11.381 0.617 31.098 1.00 75.38 89 ASN A C 1
ATOM 692 O O . ASN A 1 89 ? -11.751 0.911 29.961 1.00 75.38 89 ASN A O 1
ATOM 696 N N . ARG A 1 90 ? -11.297 -0.649 31.526 1.00 73.38 90 ARG A N 1
ATOM 697 C CA . ARG A 1 90 ? -11.612 -1.819 30.688 1.00 73.38 90 ARG A CA 1
ATOM 698 C C . ARG A 1 90 ? -13.053 -1.798 30.157 1.00 73.38 90 ARG A C 1
ATOM 700 O O . ARG A 1 90 ? -13.287 -2.310 29.069 1.00 73.38 90 ARG A O 1
ATOM 707 N N . GLY A 1 91 ? -13.989 -1.174 30.879 1.00 77.19 91 GLY A N 1
ATOM 708 C CA . GLY A 1 91 ? -15.372 -1.001 30.425 1.00 77.19 91 GLY A CA 1
ATOM 709 C C . GLY A 1 91 ? -15.490 -0.054 29.227 1.00 77.19 91 GLY A C 1
ATOM 710 O O . GLY A 1 91 ? -16.132 -0.400 28.241 1.00 77.19 91 GLY A O 1
ATOM 711 N N . LEU A 1 92 ? -14.794 1.090 29.269 1.00 79.31 92 LEU A N 1
ATOM 712 C CA . LEU A 1 92 ? -14.751 2.041 28.148 1.00 79.31 92 LEU A CA 1
ATOM 713 C C . LEU A 1 92 ? -14.064 1.428 26.921 1.00 79.31 92 LEU A C 1
ATOM 715 O O . LEU A 1 92 ? -14.543 1.592 25.806 1.00 79.31 92 LEU A O 1
ATOM 719 N N . ALA A 1 93 ? -12.981 0.668 27.119 1.00 82.12 93 ALA A N 1
ATOM 720 C CA . ALA A 1 93 ? -12.311 -0.044 26.030 1.00 82.12 93 ALA A CA 1
ATOM 721 C C . ALA A 1 93 ? -13.244 -1.054 25.333 1.00 82.12 93 ALA A C 1
ATOM 723 O O . ALA A 1 93 ? -13.246 -1.147 24.109 1.00 82.12 93 ALA A O 1
ATOM 724 N N . GLY A 1 94 ? -14.060 -1.781 26.107 1.00 84.56 94 GLY A N 1
ATOM 725 C CA . GLY A 1 94 ? -15.049 -2.721 25.573 1.00 84.56 94 GLY A CA 1
ATOM 726 C C . GLY A 1 94 ? -16.182 -2.038 24.803 1.00 84.56 94 GLY A C 1
ATOM 727 O O . GLY A 1 94 ? -16.581 -2.533 23.752 1.00 84.56 94 GLY A O 1
ATOM 728 N N . GLN A 1 95 ? -16.659 -0.887 25.283 1.00 87.25 95 GLN A N 1
ATOM 729 C CA . GLN A 1 95 ? -17.675 -0.089 24.586 1.00 87.25 95 GLN A CA 1
ATOM 730 C C . GLN A 1 95 ? -17.147 0.447 23.252 1.00 87.25 95 GLN A C 1
ATOM 732 O O . GLN A 1 95 ? -17.756 0.200 22.214 1.00 87.25 95 GLN A O 1
ATOM 737 N N . VAL A 1 96 ? -15.960 1.066 23.254 1.00 87.94 96 VAL A N 1
ATOM 738 C CA . VAL A 1 96 ? -15.307 1.547 22.025 1.00 87.94 96 VAL A CA 1
ATOM 739 C C . VAL A 1 96 ? -15.069 0.395 21.050 1.00 87.94 96 VAL A C 1
ATOM 741 O O . VAL A 1 96 ? -15.299 0.544 19.855 1.00 87.94 96 VAL A O 1
ATOM 744 N N . TRP A 1 97 ? -14.668 -0.780 21.540 1.00 89.06 97 TRP A N 1
ATOM 745 C CA . TRP A 1 97 ? -14.501 -1.961 20.695 1.00 89.06 97 TRP A CA 1
ATOM 746 C C . TRP A 1 97 ? -15.808 -2.393 20.018 1.00 89.06 97 TRP A C 1
ATOM 748 O O . TRP A 1 97 ? -15.819 -2.668 18.818 1.00 89.06 97 TRP A O 1
ATOM 758 N N . GLN A 1 98 ? -16.916 -2.436 20.765 1.00 92.56 98 GLN A N 1
ATOM 759 C CA . GLN A 1 98 ? -18.230 -2.766 20.205 1.00 92.56 98 GLN A CA 1
ATOM 760 C C . GLN A 1 98 ? -18.683 -1.728 19.173 1.00 92.56 98 GLN A C 1
ATOM 762 O O . GLN A 1 98 ? -19.142 -2.104 18.093 1.00 92.56 98 GLN A O 1
ATOM 767 N N . GLU A 1 99 ? -18.496 -0.441 19.463 1.00 93.44 99 GLU A N 1
ATOM 768 C CA . GLU A 1 99 ? -18.810 0.648 18.536 1.00 93.44 99 GLU A CA 1
ATOM 769 C C . GLU A 1 99 ? -17.969 0.568 17.259 1.00 93.44 99 GLU A C 1
ATOM 771 O O . GLU A 1 99 ? -18.514 0.638 16.156 1.00 93.44 99 GLU A O 1
ATOM 776 N N . MET A 1 100 ? -16.659 0.346 17.382 1.00 94.62 100 MET A N 1
ATOM 777 C CA . MET A 1 100 ? -15.767 0.158 16.238 1.00 94.62 100 MET A CA 1
ATOM 778 C C . MET A 1 100 ? -16.181 -1.051 15.402 1.00 94.62 100 MET A C 1
ATOM 780 O O . MET A 1 100 ? -16.270 -0.944 14.181 1.00 94.62 100 MET A O 1
ATOM 784 N N . ASN A 1 101 ? -16.490 -2.186 16.033 1.00 95.81 101 ASN A N 1
ATOM 785 C CA . ASN A 1 101 ? -16.944 -3.379 15.323 1.00 95.81 101 ASN A CA 1
ATOM 786 C C . ASN A 1 101 ? -18.247 -3.121 14.545 1.00 95.81 101 ASN A C 1
ATOM 788 O O . ASN A 1 101 ? -18.388 -3.553 13.396 1.00 95.81 101 ASN A O 1
ATOM 792 N N . GLN A 1 102 ? -19.182 -2.370 15.135 1.00 96.44 102 GLN A N 1
ATOM 793 C CA . GLN A 1 102 ? -20.418 -1.977 14.462 1.00 96.44 102 GLN A CA 1
ATOM 794 C C . GLN A 1 102 ? -20.151 -1.032 13.282 1.00 96.44 102 GLN A C 1
ATOM 796 O O . GLN A 1 102 ? -20.723 -1.218 12.205 1.00 96.44 102 GLN A O 1
ATOM 801 N N . GLN A 1 103 ? -19.261 -0.050 13.449 1.00 96.62 103 GLN A N 1
ATOM 802 C CA . GLN A 1 103 ? -18.876 0.876 12.381 1.00 96.62 103 GLN A CA 1
ATOM 803 C C . GLN A 1 103 ? -18.174 0.156 11.227 1.00 96.62 103 GLN A C 1
ATOM 805 O O . GLN A 1 103 ? -18.535 0.369 10.072 1.00 96.62 103 GLN A O 1
ATOM 810 N N . ILE A 1 104 ? -17.239 -0.750 11.526 1.00 96.12 104 ILE A N 1
ATOM 811 C CA . ILE A 1 104 ? -16.549 -1.577 10.526 1.00 96.12 104 ILE A CA 1
ATOM 812 C C . ILE A 1 104 ? -17.563 -2.432 9.762 1.00 96.12 104 ILE A C 1
ATOM 814 O O . ILE A 1 104 ? -17.535 -2.472 8.533 1.00 96.12 104 ILE A O 1
ATOM 818 N N . THR A 1 105 ? -18.505 -3.064 10.465 1.00 96.31 105 THR A N 1
ATOM 819 C CA . THR A 1 105 ? -19.555 -3.878 9.835 1.00 96.31 105 THR A CA 1
ATOM 820 C C . THR A 1 105 ? -20.424 -3.044 8.892 1.00 96.31 105 THR A C 1
ATOM 822 O O . THR A 1 105 ? -20.686 -3.453 7.759 1.00 96.31 105 THR A O 1
ATOM 825 N N . ASN A 1 106 ? -20.853 -1.858 9.330 1.00 96.12 106 ASN A N 1
ATOM 826 C CA . ASN A 1 106 ? -21.651 -0.949 8.509 1.00 96.12 106 ASN A CA 1
ATOM 827 C C . ASN A 1 106 ? -20.861 -0.438 7.294 1.00 96.12 106 ASN A C 1
ATOM 829 O O . ASN A 1 106 ? -21.400 -0.396 6.190 1.00 96.12 106 ASN A O 1
ATOM 833 N N . TYR A 1 107 ? -19.578 -0.119 7.476 1.00 96.00 107 TYR A N 1
ATOM 834 C CA . TYR A 1 107 ? -18.688 0.301 6.397 1.00 96.00 107 TYR A CA 1
ATOM 835 C C . TYR A 1 107 ? -18.509 -0.796 5.344 1.00 96.00 107 TYR A C 1
ATOM 837 O O . TYR A 1 107 ? -18.665 -0.529 4.155 1.00 96.00 107 TYR A O 1
ATOM 845 N N . ILE A 1 108 ? -18.257 -2.040 5.764 1.00 95.81 108 ILE A N 1
ATOM 846 C CA . ILE A 1 108 ? -18.118 -3.180 4.846 1.00 95.81 108 ILE A CA 1
ATOM 847 C C . ILE A 1 108 ? -19.413 -3.392 4.057 1.00 95.81 108 ILE A C 1
ATOM 849 O O . ILE A 1 108 ? -19.363 -3.545 2.839 1.00 95.81 108 ILE A O 1
ATOM 853 N N . ARG A 1 109 ? -20.581 -3.345 4.716 1.00 96.50 109 ARG A N 1
ATOM 854 C CA . ARG A 1 109 ? -21.882 -3.448 4.030 1.00 96.50 109 ARG A CA 1
ATOM 855 C C . ARG A 1 109 ? -22.070 -2.337 2.993 1.00 96.50 109 ARG A C 1
ATOM 857 O O . ARG A 1 109 ? -22.488 -2.625 1.874 1.00 96.50 109 ARG A O 1
ATOM 864 N N . GLY A 1 110 ? -21.716 -1.099 3.341 1.00 96.00 110 GL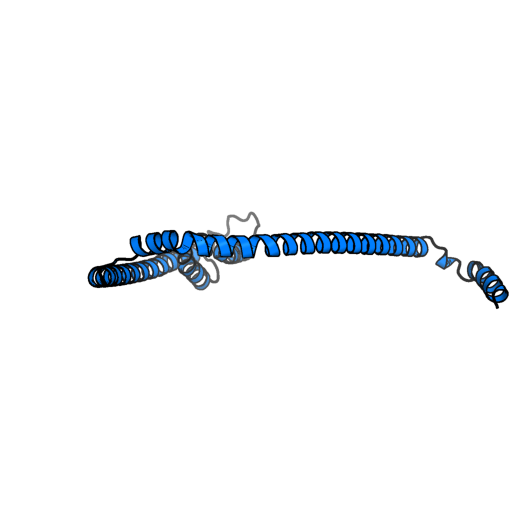Y A N 1
ATOM 865 C CA . GLY A 1 110 ? -21.752 0.038 2.419 1.00 96.00 110 GLY A CA 1
ATOM 866 C C . GLY A 1 110 ? -20.809 -0.141 1.229 1.00 96.00 110 GLY A C 1
ATOM 867 O O . GLY A 1 110 ? -21.219 0.046 0.087 1.00 96.00 110 GLY A O 1
ATOM 868 N N . LYS A 1 111 ? -19.574 -0.590 1.473 1.00 94.88 111 LYS A N 1
ATOM 869 C CA . LYS A 1 111 ? -18.580 -0.830 0.419 1.00 94.88 111 LYS A CA 1
ATOM 870 C C . LYS A 1 111 ? -18.981 -1.954 -0.528 1.00 94.88 111 LYS A C 1
ATOM 872 O O . LYS A 1 111 ? -18.781 -1.830 -1.729 1.00 94.88 111 LYS A O 1
ATOM 877 N N . VAL A 1 112 ? -19.585 -3.028 -0.022 1.00 96.38 112 VAL A N 1
ATOM 878 C CA . VAL A 1 112 ? -20.118 -4.101 -0.875 1.00 96.38 112 VAL A CA 1
ATOM 879 C C . VAL A 1 112 ? -21.235 -3.581 -1.777 1.00 96.38 112 VAL A C 1
ATOM 881 O O . VAL A 1 112 ? -21.231 -3.872 -2.971 1.00 96.38 112 VAL A O 1
ATOM 884 N N . LEU A 1 113 ? -22.150 -2.770 -1.239 1.00 97.25 113 LEU A N 1
ATOM 885 C CA . LEU A 1 113 ? -23.198 -2.137 -2.040 1.00 97.25 113 LEU A CA 1
ATOM 886 C C . LEU A 1 113 ? -22.602 -1.215 -3.117 1.00 97.25 113 LEU A C 1
ATOM 888 O O . LEU A 1 113 ? -23.017 -1.282 -4.270 1.00 97.25 113 LEU A O 1
ATOM 892 N N . GLU A 1 114 ? -21.596 -0.410 -2.769 1.00 96.44 114 GLU A N 1
ATOM 893 C CA . GLU A 1 114 ? -20.878 0.461 -3.706 1.00 96.44 114 GLU A CA 1
ATOM 894 C C . GLU A 1 114 ? -20.239 -0.335 -4.856 1.00 96.44 114 GLU A C 1
ATOM 896 O O . GLU A 1 114 ? -20.433 0.017 -6.019 1.00 96.44 114 GLU A O 1
ATOM 901 N N . MET A 1 115 ? -19.559 -1.451 -4.557 1.00 96.38 115 MET A N 1
ATOM 902 C CA . MET A 1 115 ? -18.967 -2.327 -5.579 1.00 96.38 115 MET A CA 1
ATOM 903 C C . MET A 1 115 ? -20.023 -2.889 -6.539 1.00 96.38 115 MET A C 1
ATOM 905 O O . MET A 1 115 ? -19.796 -2.930 -7.749 1.00 96.38 115 MET A O 1
ATOM 909 N N . ILE A 1 116 ? -21.183 -3.300 -6.017 1.00 97.50 116 ILE A N 1
ATOM 910 C CA . ILE A 1 116 ? -22.284 -3.831 -6.832 1.00 97.50 116 ILE A CA 1
ATOM 911 C C . ILE A 1 116 ? -22.875 -2.728 -7.712 1.00 97.50 116 ILE A C 1
ATOM 913 O O . ILE A 1 116 ? -23.035 -2.929 -8.914 1.00 97.50 116 ILE A O 1
ATOM 917 N N . VAL A 1 117 ? -23.172 -1.558 -7.141 1.00 97.69 117 VAL A N 1
ATOM 918 C CA . VAL A 1 117 ? -23.769 -0.433 -7.876 1.00 97.69 117 VAL A CA 1
ATOM 919 C C . VAL A 1 117 ? -22.838 0.039 -8.990 1.00 97.69 117 VAL A C 1
ATOM 921 O O . VAL A 1 117 ? -23.276 0.158 -10.134 1.00 97.69 117 VAL A O 1
ATOM 924 N N . VAL A 1 118 ? -21.552 0.250 -8.693 1.00 96.75 118 VAL A N 1
ATOM 925 C CA . VAL A 1 118 ? -20.563 0.667 -9.698 1.00 96.75 118 VAL A CA 1
ATOM 926 C C . VAL A 1 118 ? -20.352 -0.423 -10.746 1.00 96.75 118 VAL A C 1
ATOM 928 O O . VAL A 1 118 ? -20.310 -0.112 -11.936 1.00 96.75 118 VAL A O 1
ATOM 931 N N . GLY A 1 119 ? -20.269 -1.693 -10.340 1.00 97.06 119 GLY A N 1
ATOM 932 C CA . GLY A 1 119 ? -20.133 -2.819 -11.264 1.00 97.06 119 GLY A CA 1
ATOM 933 C C . GLY A 1 119 ? -21.308 -2.918 -12.239 1.00 97.06 119 GLY A C 1
ATOM 934 O O . GLY A 1 119 ? -21.098 -2.986 -13.447 1.00 97.06 119 GLY A O 1
ATOM 935 N N . VAL A 1 120 ? -22.548 -2.843 -11.748 1.00 98.06 120 VAL A N 1
ATOM 936 C CA . VAL A 1 120 ? -23.752 -2.891 -12.596 1.00 98.06 120 VAL A CA 1
ATOM 937 C C . VAL A 1 120 ? -23.851 -1.657 -13.496 1.00 98.06 120 VAL A C 1
ATOM 939 O O . VAL A 1 120 ? -24.094 -1.800 -14.693 1.00 98.06 120 VAL A O 1
ATOM 942 N N . ALA A 1 121 ? -23.613 -0.455 -12.962 1.00 97.94 121 ALA A N 1
ATOM 943 C CA . ALA A 1 121 ? -23.639 0.776 -13.752 1.00 97.94 121 ALA A CA 1
ATOM 944 C C . ALA A 1 121 ? -22.593 0.752 -14.880 1.00 97.94 121 ALA A C 1
ATOM 946 O O . ALA A 1 121 ? -22.893 1.095 -16.024 1.00 97.94 121 ALA A O 1
ATOM 947 N N . THR A 1 122 ? -21.383 0.278 -14.575 1.00 96.56 122 THR A N 1
ATOM 948 C CA . THR A 1 122 ? -20.300 0.142 -15.557 1.00 96.56 122 THR A CA 1
ATOM 949 C C . THR A 1 122 ? -20.615 -0.938 -16.589 1.00 96.56 122 THR A C 1
ATOM 951 O O . THR A 1 122 ? -20.345 -0.750 -17.772 1.00 96.56 122 THR A O 1
ATOM 954 N N . TRP A 1 123 ? -21.226 -2.050 -16.174 1.00 97.62 123 TRP A N 1
ATOM 955 C CA . TRP A 1 123 ? -21.630 -3.125 -17.080 1.00 97.62 123 TRP A CA 1
ATOM 956 C C . TRP A 1 123 ? -22.651 -2.648 -18.111 1.00 97.62 123 TRP A C 1
ATOM 958 O O . TRP A 1 123 ? -22.464 -2.883 -19.305 1.00 97.62 123 TRP A O 1
ATOM 968 N N . ILE A 1 124 ? -23.676 -1.917 -17.661 1.00 97.88 124 ILE A N 1
ATOM 969 C CA . ILE A 1 124 ? -24.658 -1.285 -18.547 1.00 97.88 124 ILE A CA 1
ATOM 970 C C . ILE A 1 124 ? -23.947 -0.323 -19.503 1.00 97.88 124 ILE A C 1
ATOM 972 O O . ILE A 1 124 ? -24.165 -0.398 -20.709 1.00 97.88 124 ILE A O 1
ATOM 976 N N . GLY A 1 125 ? -23.040 0.518 -18.994 1.00 96.44 125 GLY A N 1
ATOM 977 C CA . GLY A 1 125 ? -22.233 1.415 -19.824 1.00 96.44 125 GLY A CA 1
ATOM 978 C C . GLY A 1 125 ? -21.460 0.674 -20.919 1.00 96.44 125 GLY A C 1
ATOM 979 O O . GLY A 1 125 ? -21.571 1.018 -22.092 1.00 96.44 125 GLY A O 1
ATOM 980 N N . PHE A 1 126 ? -20.724 -0.384 -20.573 1.00 95.88 126 PHE A N 1
ATOM 981 C CA . PHE A 1 126 ? -19.942 -1.150 -21.545 1.00 95.88 126 PHE A CA 1
ATOM 982 C C . PHE A 1 126 ? -20.803 -1.906 -22.565 1.00 95.88 126 PHE A C 1
ATOM 984 O O . PHE A 1 126 ? -20.389 -2.014 -23.718 1.00 95.88 126 PHE A O 1
ATOM 991 N N . ILE A 1 127 ? -21.996 -2.385 -22.188 1.00 95.31 127 ILE A N 1
ATOM 992 C CA . ILE A 1 127 ? -22.954 -2.965 -23.145 1.00 95.31 127 ILE A CA 1
ATOM 993 C C . ILE A 1 127 ? -23.455 -1.903 -24.123 1.00 95.31 127 ILE A C 1
ATOM 995 O O . ILE A 1 127 ? -23.511 -2.175 -25.319 1.00 95.31 127 ILE A O 1
ATOM 999 N N . LEU A 1 128 ? -23.785 -0.699 -23.645 1.00 95.69 128 LEU A N 1
ATOM 1000 C CA . LEU A 1 128 ? -24.245 0.395 -24.508 1.00 95.69 128 LEU A CA 1
ATOM 1001 C C . LEU A 1 128 ? -23.179 0.812 -25.527 1.00 95.69 128 LEU A C 1
ATOM 1003 O O . LEU A 1 128 ? -23.514 1.141 -26.660 1.00 95.69 128 LEU A O 1
ATOM 1007 N N . PHE A 1 129 ? -21.900 0.746 -25.152 1.00 90.50 129 PHE A N 1
ATOM 1008 C CA . PHE A 1 129 ? -20.784 0.952 -26.078 1.00 90.50 129 PHE A CA 1
ATOM 1009 C C . PHE A 1 129 ? -20.485 -0.263 -26.970 1.00 90.50 129 PHE A C 1
ATOM 1011 O O . PHE A 1 129 ? -19.651 -0.164 -27.864 1.00 90.50 129 PHE A O 1
ATOM 1018 N N . GLY A 1 130 ? -21.124 -1.413 -26.746 1.00 91.00 130 GLY A N 1
ATOM 1019 C CA . GLY A 1 130 ? -20.865 -2.644 -27.492 1.00 91.00 130 GLY A CA 1
ATOM 1020 C C . GLY A 1 130 ? -19.496 -3.265 -27.204 1.00 91.00 130 GLY A C 1
ATOM 1021 O O . GLY A 1 130 ? -18.967 -3.987 -28.046 1.00 91.00 130 GLY A O 1
ATOM 1022 N N . LEU A 1 131 ? -18.891 -2.984 -26.045 1.00 92.06 131 LEU A N 1
ATOM 1023 C CA . LEU A 1 131 ? -17.555 -3.467 -25.693 1.00 92.06 131 LEU A CA 1
ATOM 1024 C C . LEU A 1 131 ? -17.568 -4.982 -25.425 1.00 92.06 131 LEU A C 1
ATOM 1026 O O . LEU A 1 131 ? -18.383 -5.483 -24.645 1.00 92.06 131 LEU A O 1
ATOM 1030 N N . ASN A 1 132 ? -16.627 -5.714 -26.015 1.00 91.12 132 ASN A N 1
ATOM 1031 C CA . ASN A 1 132 ? -16.414 -7.131 -25.741 1.00 91.12 132 ASN A CA 1
ATOM 1032 C C . ASN A 1 132 ? -15.952 -7.337 -24.292 1.00 91.12 132 ASN A C 1
ATOM 1034 O O . ASN A 1 132 ? -15.257 -6.500 -23.720 1.00 91.12 132 ASN A O 1
ATOM 1038 N N . TYR A 1 133 ? -16.321 -8.473 -23.693 1.00 94.25 133 TYR A N 1
ATOM 1039 C CA . TYR A 1 133 ? -16.006 -8.790 -22.289 1.00 94.25 133 TYR A CA 1
ATOM 1040 C C . TYR A 1 133 ? -16.550 -7.760 -21.279 1.00 94.25 133 TYR A C 1
ATOM 1042 O O . TYR A 1 133 ? -16.017 -7.616 -20.178 1.00 94.25 133 TYR A O 1
ATOM 1050 N N . SER A 1 134 ? -17.643 -7.075 -21.627 1.00 95.19 134 SER A N 1
ATOM 1051 C CA . SER A 1 134 ? -18.270 -6.000 -20.844 1.00 95.19 134 SER A CA 1
ATOM 1052 C C . SER A 1 134 ? -18.536 -6.403 -19.390 1.00 95.19 134 SER A C 1
ATOM 1054 O O . SER A 1 134 ? -18.229 -5.641 -18.479 1.00 95.19 134 SER A O 1
ATOM 1056 N N . LEU A 1 135 ? -19.052 -7.613 -19.142 1.00 96.00 135 LEU A N 1
ATOM 1057 C CA . LEU A 1 135 ? -19.307 -8.102 -17.779 1.00 96.00 135 LEU A CA 1
ATOM 1058 C C . LEU A 1 135 ? -18.014 -8.312 -16.980 1.00 96.00 135 LEU A C 1
ATOM 1060 O O . LEU A 1 135 ? -17.919 -7.875 -15.837 1.00 96.00 135 LEU A O 1
ATOM 1064 N N . LEU A 1 136 ? -17.010 -8.951 -17.586 1.00 96.50 136 LEU A N 1
ATOM 1065 C CA . LEU A 1 136 ? -15.723 -9.225 -16.940 1.00 96.50 136 LEU A CA 1
ATOM 1066 C C . LEU A 1 136 ? -15.018 -7.921 -16.545 1.00 96.50 136 LEU A C 1
ATOM 1068 O O . LEU A 1 136 ? -14.560 -7.773 -15.412 1.00 96.50 136 LEU A O 1
ATOM 1072 N N . LEU A 1 137 ? -14.970 -6.964 -17.474 1.00 96.06 137 LEU A N 1
ATOM 1073 C CA . LEU A 1 137 ? -14.360 -5.657 -17.249 1.00 96.06 137 LEU A CA 1
ATOM 1074 C C . LEU A 1 137 ? -15.129 -4.847 -16.200 1.00 96.06 137 LEU A C 1
ATOM 1076 O O . LEU A 1 137 ? -14.515 -4.228 -15.337 1.00 96.06 137 LEU A O 1
ATOM 1080 N N . ALA A 1 138 ? -16.460 -4.880 -16.221 1.00 96.56 138 ALA A N 1
ATOM 1081 C CA . ALA A 1 138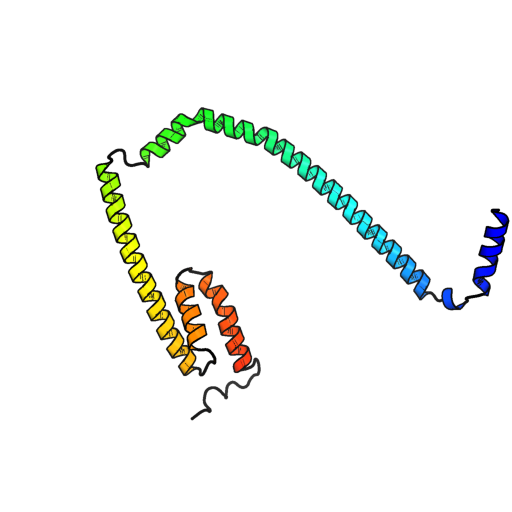 ? -17.274 -4.167 -15.243 1.00 96.56 138 ALA A CA 1
ATOM 1082 C C . ALA A 1 138 ? -17.134 -4.729 -13.822 1.00 96.56 138 ALA A C 1
ATOM 1084 O O . ALA A 1 138 ? -17.080 -3.963 -12.861 1.00 96.56 138 ALA A O 1
ATOM 1085 N N . VAL A 1 139 ? -17.006 -6.052 -13.679 1.00 96.31 139 VAL A N 1
ATOM 1086 C CA . VAL A 1 139 ? -16.701 -6.687 -12.390 1.00 96.31 139 VAL A CA 1
ATOM 1087 C C . VAL A 1 139 ? -15.332 -6.232 -11.882 1.00 96.31 139 VAL A C 1
ATOM 1089 O O . VAL A 1 139 ? -15.224 -5.839 -10.721 1.00 96.31 139 VAL A O 1
ATOM 1092 N N . LEU A 1 140 ? -14.306 -6.200 -12.742 1.00 95.81 140 LEU A N 1
ATOM 1093 C CA . LEU A 1 140 ? -12.990 -5.660 -12.377 1.00 95.81 140 LEU A CA 1
ATOM 1094 C C . LEU A 1 140 ? -13.087 -4.207 -11.898 1.00 95.81 140 LEU A C 1
ATOM 1096 O O . LEU A 1 140 ? -12.510 -3.874 -10.864 1.00 95.81 140 LEU A O 1
ATOM 1100 N N . VAL A 1 141 ? -13.849 -3.359 -12.599 1.00 95.69 141 VAL A N 1
ATOM 1101 C CA . VAL A 1 141 ? -14.065 -1.958 -12.203 1.00 95.69 141 VAL A CA 1
ATOM 1102 C C . VAL A 1 141 ? -14.769 -1.879 -10.848 1.00 95.69 141 VAL A C 1
ATOM 1104 O O . VAL A 1 141 ? -14.300 -1.146 -9.981 1.00 95.69 141 VAL A O 1
ATOM 1107 N N . GLY A 1 142 ? -15.821 -2.670 -10.620 1.00 95.44 142 GLY A N 1
ATOM 1108 C CA . GLY A 1 142 ? -16.523 -2.732 -9.335 1.00 95.44 142 GLY A CA 1
ATOM 1109 C C . GLY A 1 142 ? -15.597 -3.115 -8.177 1.00 95.44 142 GLY A C 1
ATOM 1110 O O . GLY A 1 142 ? -15.555 -2.410 -7.172 1.00 95.44 142 GLY A O 1
ATOM 1111 N N . PHE A 1 143 ? -14.782 -4.164 -8.334 1.00 95.31 143 PHE A N 1
ATOM 1112 C CA . PHE A 1 143 ? -13.797 -4.567 -7.318 1.00 95.31 143 PHE A CA 1
ATOM 1113 C C . PHE A 1 143 ? -12.706 -3.517 -7.088 1.00 95.31 143 PHE A C 1
ATOM 1115 O O . PHE A 1 143 ? -12.222 -3.359 -5.966 1.00 95.31 143 PHE A O 1
ATOM 1122 N N . SER A 1 144 ? -12.327 -2.776 -8.128 1.00 95.19 144 SER A N 1
ATOM 1123 C CA . SER A 1 144 ? -11.281 -1.755 -8.048 1.00 95.19 144 SER A CA 1
ATOM 1124 C C . SER A 1 144 ? -11.609 -0.626 -7.064 1.00 95.19 144 SER A C 1
ATOM 1126 O O . SER A 1 144 ? -10.703 -0.053 -6.460 1.00 95.19 144 SER A O 1
ATOM 1128 N N . VAL A 1 145 ? -12.900 -0.360 -6.837 1.00 94.12 145 VAL A N 1
ATOM 1129 C CA . VAL A 1 145 ? -13.394 0.673 -5.912 1.00 94.12 145 VAL A CA 1
ATOM 1130 C C . VAL A 1 145 ? -13.016 0.379 -4.455 1.00 94.12 145 VAL A C 1
ATOM 1132 O O . VAL A 1 145 ? -12.940 1.296 -3.635 1.00 94.12 145 VAL A O 1
ATOM 1135 N N . LEU A 1 146 ? -12.717 -0.884 -4.123 1.00 92.38 146 LEU A N 1
ATOM 1136 C CA . LEU A 1 146 ? -12.260 -1.272 -2.788 1.00 92.38 146 LEU A CA 1
ATOM 1137 C C . LEU A 1 146 ? -10.928 -0.604 -2.417 1.00 92.38 146 LEU A C 1
ATOM 1139 O O . LEU A 1 146 ? -10.732 -0.264 -1.250 1.00 92.38 146 LEU A O 1
ATOM 1143 N N . ILE A 1 147 ? -10.037 -0.392 -3.395 1.00 91.94 147 ILE A N 1
ATOM 1144 C CA . ILE A 1 147 ? -8.725 0.241 -3.206 1.00 91.94 147 ILE A CA 1
ATOM 1145 C C . ILE A 1 147 ? -8.682 1.541 -4.027 1.00 91.94 147 ILE A C 1
ATOM 1147 O O . ILE A 1 147 ? -8.298 1.517 -5.202 1.00 91.94 147 ILE A O 1
ATOM 1151 N N . PRO A 1 148 ? -9.050 2.689 -3.426 1.00 85.19 148 PRO A N 1
ATOM 1152 C CA . PRO A 1 148 ? -9.045 3.979 -4.106 1.00 85.19 148 PRO A CA 1
ATOM 1153 C C . PRO A 1 148 ? -7.687 4.297 -4.739 1.00 85.19 148 PRO A C 1
ATOM 1155 O O . PRO A 1 148 ? -6.640 3.916 -4.211 1.00 85.19 148 PRO A O 1
ATOM 1158 N N . TYR A 1 149 ? -7.710 5.031 -5.853 1.00 89.12 149 TYR A N 1
ATOM 1159 C CA . TYR A 1 149 ? -6.550 5.426 -6.669 1.00 89.12 149 TYR A CA 1
ATOM 1160 C C . TYR A 1 149 ? -5.836 4.270 -7.386 1.00 89.12 149 TYR A C 1
ATOM 1162 O O . TYR A 1 149 ? -5.701 4.306 -8.608 1.00 89.12 149 TYR A O 1
ATOM 1170 N N . ILE A 1 150 ? -5.420 3.230 -6.658 1.00 91.12 150 ILE A N 1
ATOM 1171 C CA . ILE A 1 150 ? -4.681 2.091 -7.221 1.00 91.12 150 ILE A CA 1
ATOM 1172 C C . ILE A 1 150 ? -5.586 1.246 -8.114 1.00 91.12 150 ILE A C 1
ATOM 1174 O O . ILE A 1 150 ? -5.219 0.948 -9.249 1.00 91.12 150 ILE A O 1
ATOM 1178 N N . GLY A 1 151 ? -6.778 0.887 -7.628 1.00 87.50 151 GLY A N 1
ATOM 1179 C CA . GLY A 1 151 ? -7.706 0.047 -8.377 1.00 87.50 151 GLY A CA 1
ATOM 1180 C C . GLY A 1 151 ? -8.113 0.689 -9.701 1.00 87.50 151 GLY A C 1
ATOM 1181 O O . GLY A 1 151 ? -8.030 0.043 -10.746 1.00 87.50 151 GLY A O 1
ATOM 1182 N N . ALA A 1 152 ? -8.478 1.973 -9.668 1.00 87.56 152 ALA A N 1
ATOM 1183 C CA . ALA A 1 152 ? -8.859 2.718 -10.865 1.00 87.56 152 ALA A CA 1
ATOM 1184 C C . ALA A 1 152 ? -7.731 2.726 -11.908 1.00 87.56 152 ALA A C 1
ATOM 1186 O O . ALA A 1 152 ? -7.975 2.451 -13.082 1.00 87.56 152 ALA A O 1
ATOM 1187 N N . PHE A 1 153 ? -6.487 2.970 -11.487 1.00 94.00 153 PHE A N 1
ATOM 1188 C CA . PHE A 1 153 ? -5.342 2.978 -12.396 1.00 94.00 153 PHE A CA 1
ATOM 1189 C C . PHE A 1 153 ? -5.087 1.599 -13.021 1.00 94.00 153 PHE A C 1
ATOM 1191 O O . PHE A 1 153 ? -4.979 1.481 -14.241 1.00 94.00 153 PHE A O 1
ATOM 1198 N N . VAL A 1 154 ? -5.051 0.546 -12.199 1.00 95.38 154 VAL A N 1
ATOM 1199 C CA . VAL A 1 154 ? -4.746 -0.821 -12.651 1.00 95.38 154 VAL A CA 1
ATOM 1200 C C . VAL A 1 154 ? -5.816 -1.354 -13.600 1.00 95.38 154 VAL A C 1
ATOM 1202 O O . VAL A 1 154 ? -5.476 -1.954 -14.616 1.00 95.38 154 VAL A O 1
ATOM 1205 N N . VAL A 1 155 ? -7.099 -1.121 -13.310 1.00 95.38 155 VAL A N 1
ATOM 1206 C CA . VAL A 1 155 ? -8.207 -1.629 -14.137 1.00 95.38 155 VAL A CA 1
ATOM 1207 C C . VAL A 1 155 ? -8.420 -0.803 -15.406 1.00 95.38 155 VAL A C 1
ATOM 1209 O O . VAL A 1 155 ? -8.888 -1.335 -16.412 1.00 95.38 155 VAL A O 1
ATOM 1212 N N . THR A 1 156 ? -7.998 0.463 -15.424 1.00 93.44 156 THR A N 1
ATOM 1213 C CA . THR A 1 156 ? -8.041 1.272 -16.651 1.00 93.44 156 THR A CA 1
ATOM 1214 C C . THR A 1 156 ? -7.198 0.649 -17.767 1.00 93.44 156 THR A C 1
ATOM 1216 O O . THR A 1 156 ? -7.618 0.679 -18.920 1.00 93.44 156 THR A O 1
ATOM 1219 N N . ILE A 1 157 ? -6.060 0.019 -17.451 1.00 95.44 157 ILE A N 1
ATOM 1220 C CA . ILE A 1 157 ? -5.173 -0.605 -18.449 1.00 95.44 157 ILE A CA 1
ATOM 1221 C C . ILE A 1 157 ? -5.900 -1.670 -19.295 1.00 95.44 157 ILE A C 1
ATOM 1223 O O . ILE A 1 157 ? -5.927 -1.518 -20.516 1.00 95.44 157 ILE A O 1
ATOM 1227 N N . PRO A 1 158 ? -6.509 -2.730 -18.723 1.00 94.19 158 PRO A N 1
ATOM 1228 C CA . PRO A 1 158 ? -7.234 -3.720 -19.513 1.00 94.19 158 PRO A CA 1
ATOM 1229 C C . PRO A 1 158 ? -8.507 -3.158 -20.158 1.00 94.19 158 PRO A C 1
ATOM 1231 O O . PRO A 1 158 ? -8.811 -3.546 -21.283 1.00 94.19 158 PRO A O 1
ATOM 1234 N N . VAL A 1 159 ? -9.229 -2.233 -19.509 1.00 95.38 159 VAL A N 1
ATOM 1235 C CA . VAL A 1 159 ? -10.433 -1.609 -20.097 1.00 95.38 159 VAL A CA 1
ATOM 1236 C C . VAL A 1 159 ? -10.078 -0.838 -21.368 1.00 95.38 159 VAL A C 1
ATOM 1238 O O . VAL A 1 159 ? -10.668 -1.070 -22.423 1.00 95.38 159 VAL A O 1
ATOM 1241 N N . VAL A 1 160 ? -9.078 0.042 -21.285 1.00 94.00 160 VAL A N 1
ATOM 1242 C CA . VAL A 1 160 ? -8.584 0.815 -22.429 1.00 94.00 160 VAL A CA 1
ATOM 1243 C C . VAL A 1 160 ? -7.937 -0.105 -23.457 1.00 94.00 160 VAL A C 1
ATOM 1245 O O . VAL A 1 160 ? -8.164 0.080 -24.646 1.00 94.00 160 VAL A O 1
ATOM 1248 N N . GLY A 1 161 ? -7.191 -1.123 -23.026 1.00 94.44 161 GLY A N 1
ATOM 1249 C CA . GLY A 1 161 ? -6.606 -2.121 -23.918 1.00 94.44 161 GLY A CA 1
ATOM 1250 C C . GLY A 1 161 ? -7.664 -2.788 -24.796 1.00 94.44 161 GLY A C 1
ATOM 1251 O O . GLY A 1 161 ? -7.565 -2.729 -26.018 1.00 94.44 161 GLY A O 1
ATOM 1252 N N . VAL A 1 162 ? -8.713 -3.356 -24.193 1.00 93.25 162 VAL A N 1
ATOM 1253 C CA . VAL A 1 162 ? -9.811 -3.996 -24.939 1.00 93.25 162 VAL A CA 1
ATOM 1254 C C . VAL A 1 162 ? -10.533 -2.990 -25.836 1.00 93.25 162 VAL A C 1
ATOM 1256 O O . VAL A 1 162 ? -10.790 -3.300 -26.998 1.00 93.25 162 VAL A O 1
ATOM 1259 N N . ALA A 1 163 ? -10.804 -1.778 -25.346 1.00 92.44 163 ALA A N 1
ATOM 1260 C CA . ALA A 1 163 ? -11.448 -0.737 -26.143 1.00 92.44 163 ALA A CA 1
ATOM 1261 C C . ALA A 1 163 ? -10.610 -0.332 -27.367 1.00 92.44 163 ALA A C 1
ATOM 1263 O O . ALA A 1 163 ? -11.143 -0.248 -28.471 1.00 92.44 163 ALA A O 1
ATOM 1264 N N . LEU A 1 164 ? -9.298 -0.139 -27.210 1.00 91.81 164 LEU A N 1
ATOM 1265 C CA . LEU A 1 164 ? -8.396 0.204 -28.311 1.00 91.81 164 LEU A CA 1
ATOM 1266 C C . LEU A 1 164 ? -8.249 -0.941 -29.317 1.00 91.81 164 LEU A C 1
ATOM 1268 O O . LEU A 1 164 ? -8.232 -0.685 -30.518 1.00 91.81 164 LEU A O 1
ATOM 1272 N N . PHE A 1 165 ? -8.172 -2.192 -28.855 1.00 90.69 165 PHE A N 1
ATOM 1273 C CA . PHE A 1 165 ? -8.135 -3.351 -29.752 1.00 90.69 165 PHE A CA 1
ATOM 1274 C C . PHE A 1 165 ? -9.440 -3.527 -30.529 1.00 90.69 165 PHE A C 1
ATOM 1276 O O . PHE A 1 165 ? -9.407 -3.942 -31.685 1.00 90.69 165 PHE A O 1
ATOM 1283 N N . GLN A 1 166 ? -10.579 -3.213 -29.910 1.00 89.38 166 GLN A N 1
ATOM 1284 C CA . GLN A 1 166 ? -11.886 -3.368 -30.535 1.00 89.38 166 GLN A CA 1
ATOM 1285 C C . GLN A 1 166 ? -12.226 -2.232 -31.503 1.00 89.38 166 GLN A C 1
ATOM 1287 O O . GLN A 1 166 ? -12.677 -2.498 -32.614 1.00 89.38 166 GLN A O 1
ATOM 1292 N N . PHE A 1 167 ? -12.050 -0.977 -31.086 1.00 86.25 167 PHE A N 1
ATOM 1293 C CA . PHE A 1 167 ? -12.432 0.191 -31.885 1.00 86.25 167 PHE A CA 1
ATOM 1294 C C . PHE A 1 167 ? -11.302 0.698 -32.792 1.00 86.25 167 PHE A C 1
ATOM 1296 O O . PHE A 1 167 ? -11.566 1.448 -33.729 1.00 86.25 167 PHE A O 1
ATOM 1303 N N . GLY A 1 168 ? -10.062 0.253 -32.564 1.00 75.62 168 GLY A N 1
ATOM 1304 C CA . GLY A 1 168 ? -8.875 0.693 -33.292 1.00 75.62 168 GLY A CA 1
ATOM 1305 C C . GLY A 1 168 ? -8.446 2.120 -32.929 1.00 75.62 168 GLY A C 1
ATOM 1306 O O . GLY A 1 168 ? -9.255 2.973 -32.582 1.00 75.62 168 GLY A O 1
ATOM 1307 N N . ALA A 1 169 ? -7.150 2.420 -33.057 1.00 63.53 169 ALA A N 1
ATOM 1308 C CA . ALA A 1 169 ? -6.619 3.788 -32.938 1.00 63.53 169 ALA A CA 1
ATOM 1309 C C . ALA A 1 169 ? -6.858 4.643 -34.207 1.00 63.53 169 ALA A C 1
ATOM 1311 O O . ALA A 1 169 ? -6.315 5.740 -34.335 1.00 63.53 169 ALA A O 1
ATOM 1312 N N . GLY A 1 170 ? -7.616 4.115 -35.174 1.00 53.94 170 GLY A N 1
ATOM 1313 C CA . GLY A 1 170 ? -7.892 4.749 -36.457 1.00 53.94 170 GLY A CA 1
ATOM 1314 C C . GLY A 1 170 ? -9.092 5.686 -36.380 1.00 53.94 170 GLY A C 1
ATOM 1315 O O . GLY A 1 170 ? -10.112 5.370 -35.777 1.00 53.94 170 GLY A O 1
ATOM 1316 N N . THR A 1 171 ? -8.957 6.832 -37.032 1.00 55.44 171 THR A N 1
ATOM 1317 C CA . THR A 1 171 ? -9.883 7.964 -37.190 1.00 55.44 171 THR A CA 1
ATOM 1318 C C . THR A 1 171 ? -11.204 7.616 -37.903 1.00 55.44 171 THR A C 1
ATOM 1320 O O . THR A 1 171 ? -11.652 8.314 -38.807 1.00 55.44 171 THR A O 1
ATOM 1323 N N . SER A 1 172 ? -11.863 6.532 -37.507 1.00 51.41 172 SER A N 1
ATOM 1324 C CA . SER A 1 172 ? -13.191 6.127 -37.963 1.00 51.41 172 SER A CA 1
ATOM 1325 C C . SER A 1 172 ? -14.175 6.234 -36.805 1.00 51.41 172 SER A C 1
ATOM 1327 O O . SER A 1 172 ? -14.788 5.258 -36.377 1.00 51.41 172 SER A O 1
ATOM 1329 N N . SER A 1 173 ? -14.372 7.467 -36.338 1.00 51.91 173 SER A N 1
ATOM 1330 C CA . SER A 1 173 ? -15.375 7.891 -35.350 1.00 51.91 173 SER A CA 1
ATOM 1331 C C . SER A 1 173 ? -16.839 7.671 -35.795 1.00 51.91 173 SER A C 1
ATOM 1333 O O . SER A 1 173 ? -17.741 8.326 -35.287 1.00 51.91 173 SER A O 1
ATOM 1335 N N . GLY A 1 174 ? -17.096 6.771 -36.752 1.00 50.56 174 GLY A N 1
ATOM 1336 C CA . GLY A 1 174 ? -18.412 6.485 -37.333 1.00 50.56 174 GLY A CA 1
ATOM 1337 C C . GLY A 1 174 ? -18.930 5.059 -37.110 1.00 50.56 174 GLY A C 1
ATOM 1338 O O . GLY A 1 174 ? -20.076 4.782 -37.452 1.00 50.56 174 GLY A O 1
ATOM 1339 N N . ALA A 1 175 ? -18.142 4.146 -36.529 1.00 52.41 175 ALA A N 1
ATOM 1340 C CA . ALA A 1 175 ? -18.605 2.774 -36.275 1.00 52.41 175 ALA A CA 1
ATOM 1341 C C . ALA A 1 175 ? -19.536 2.658 -35.049 1.00 52.41 175 ALA A C 1
ATOM 1343 O O . ALA A 1 175 ? -20.295 1.700 -34.948 1.00 52.41 175 ALA A O 1
ATOM 1344 N N . CYS A 1 176 ? -19.539 3.660 -34.159 1.00 54.03 176 CYS A N 1
ATOM 1345 C CA . CYS A 1 176 ? -20.318 3.664 -32.912 1.00 54.03 176 CYS A CA 1
ATOM 1346 C C . CYS A 1 176 ? -21.848 3.798 -33.117 1.00 54.03 176 CYS A C 1
ATOM 1348 O O . CYS A 1 176 ? -22.608 3.689 -32.165 1.00 54.03 176 CYS A O 1
ATOM 1350 N N . LEU A 1 177 ? -22.318 4.038 -34.350 1.00 51.41 177 LEU A N 1
ATOM 1351 C CA . LEU A 1 177 ? -23.737 4.265 -34.677 1.00 51.41 177 LEU A CA 1
ATOM 1352 C C . LEU A 1 177 ? -24.292 3.322 -35.763 1.00 51.41 177 LEU A C 1
ATOM 1354 O O . LEU A 1 177 ? -25.401 3.546 -36.240 1.00 51.41 177 LEU A O 1
ATOM 1358 N N . ARG A 1 178 ? -23.554 2.283 -36.192 1.00 45.75 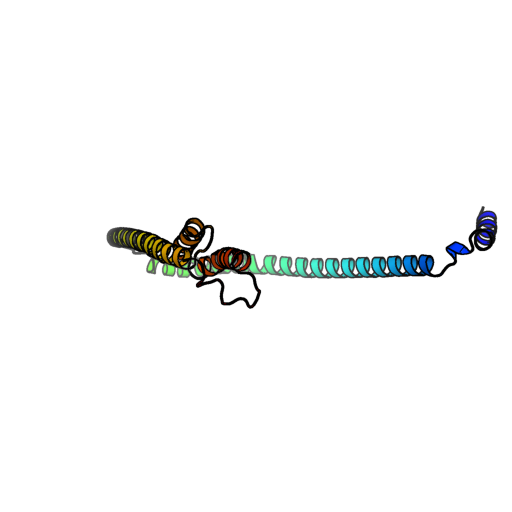178 ARG A N 1
ATOM 1359 C CA . ARG A 1 178 ? -23.920 1.496 -37.393 1.00 45.75 178 ARG A CA 1
ATOM 1360 C C . ARG A 1 178 ? -24.230 0.012 -37.172 1.00 45.75 178 ARG A C 1
ATOM 1362 O O . ARG A 1 178 ? -24.113 -0.770 -38.109 1.00 45.75 178 ARG A O 1
ATOM 1369 N N . SER A 1 179 ? -24.665 -0.375 -35.977 1.00 48.34 179 SER A N 1
ATOM 1370 C CA . SER A 1 179 ? -25.316 -1.676 -35.764 1.00 48.34 179 SER A CA 1
ATOM 1371 C C . SER A 1 179 ? -26.722 -1.484 -35.192 1.00 48.34 179 SER A C 1
ATOM 1373 O O . SER A 1 179 ? -26.981 -1.752 -34.020 1.00 48.34 179 SER A O 1
ATOM 1375 N N . THR A 1 180 ? -27.609 -0.955 -36.034 1.00 44.12 180 THR A N 1
ATOM 1376 C CA . THR A 1 180 ? -29.035 -1.320 -36.026 1.00 44.12 180 THR A CA 1
ATOM 1377 C C . THR A 1 180 ? -29.295 -2.138 -37.276 1.00 44.12 180 THR A C 1
ATOM 1379 O O . THR A 1 180 ? -28.615 -1.853 -38.291 1.00 44.12 180 THR A O 1
#

InterPro domains:
  IPR002549 Transmembrane protein TqsA-like [PF01594] (14-166)
  IPR002549 Transmembrane protein TqsA-like [PTHR21716] (45-171)